Protein AF-A0AAE6M965-F1 (afdb_monomer)

Structure (mmCIF, N/CA/C/O backbone):
data_AF-A0AAE6M965-F1
#
_entry.id   AF-A0AAE6M965-F1
#
loop_
_atom_site.group_PDB
_atom_site.id
_atom_site.type_symbol
_atom_site.label_atom_id
_atom_site.label_alt_id
_atom_site.label_comp_id
_atom_site.label_asym_id
_atom_site.label_entity_id
_atom_site.label_seq_id
_atom_site.pdbx_PDB_ins_code
_atom_site.Cartn_x
_atom_site.Cartn_y
_atom_site.Cartn_z
_atom_site.occupancy
_atom_site.B_iso_or_equiv
_atom_site.auth_seq_id
_atom_site.auth_comp_id
_atom_site.auth_asym_id
_atom_site.auth_atom_id
_atom_site.pdbx_PDB_model_num
ATOM 1 N N . MET A 1 1 ? 7.945 13.504 -14.289 1.00 49.38 1 MET A N 1
ATOM 2 C CA . MET A 1 1 ? 7.287 12.293 -13.754 1.00 49.38 1 MET A CA 1
ATOM 3 C C . MET A 1 1 ? 5.920 12.732 -13.277 1.00 49.38 1 MET A C 1
ATOM 5 O O . MET A 1 1 ? 5.875 13.755 -12.607 1.00 49.38 1 MET A O 1
ATOM 9 N N . ASN A 1 2 ? 4.835 12.062 -13.676 1.00 53.75 2 ASN A N 1
ATOM 10 C CA . ASN A 1 2 ? 3.521 12.390 -13.116 1.00 53.75 2 ASN A CA 1
ATOM 11 C C . ASN A 1 2 ? 3.580 12.141 -11.606 1.00 53.75 2 ASN A C 1
ATOM 13 O O . ASN A 1 2 ? 4.002 11.068 -11.177 1.00 53.75 2 ASN A O 1
ATOM 17 N N . GLU A 1 3 ? 3.251 13.168 -10.837 1.00 81.56 3 GLU A N 1
ATOM 18 C CA . GLU A 1 3 ? 3.280 13.157 -9.380 1.00 81.56 3 GLU A CA 1
ATOM 19 C C . GLU A 1 3 ? 2.188 12.214 -8.861 1.00 81.56 3 GLU A C 1
ATOM 21 O O . GLU A 1 3 ? 1.017 12.384 -9.202 1.00 81.56 3 GLU A O 1
ATOM 26 N N . ILE A 1 4 ? 2.577 11.195 -8.088 1.00 90.12 4 ILE A N 1
ATOM 27 C CA . ILE A 1 4 ? 1.625 10.284 -7.439 1.00 90.12 4 ILE A CA 1
ATOM 28 C C . ILE A 1 4 ? 1.065 10.995 -6.214 1.00 90.12 4 ILE A C 1
ATOM 30 O O . ILE A 1 4 ? 1.823 11.476 -5.373 1.00 90.12 4 ILE A O 1
ATOM 34 N N . ASN A 1 5 ? -0.254 11.030 -6.098 1.00 94.50 5 ASN A N 1
ATOM 35 C CA . ASN A 1 5 ? -0.963 11.699 -5.015 1.00 94.50 5 ASN A CA 1
ATOM 36 C C . ASN A 1 5 ? -1.940 10.745 -4.306 1.00 94.50 5 ASN A C 1
ATOM 38 O O . ASN A 1 5 ? -2.111 9.585 -4.677 1.00 94.50 5 ASN A O 1
ATOM 42 N N . VAL A 1 6 ? -2.594 11.232 -3.249 1.00 93.75 6 VAL A N 1
ATOM 43 C CA . VAL A 1 6 ? -3.541 10.426 -2.461 1.00 93.75 6 VAL A CA 1
ATOM 44 C C . VAL A 1 6 ? -4.745 9.962 -3.293 1.00 93.75 6 VAL A C 1
ATOM 46 O O . VAL A 1 6 ? -5.259 8.870 -3.047 1.00 93.75 6 VAL A O 1
ATOM 49 N N . ALA A 1 7 ? -5.181 10.733 -4.295 1.00 93.69 7 ALA A N 1
ATOM 50 C CA . ALA A 1 7 ? -6.298 10.337 -5.151 1.00 93.69 7 ALA A CA 1
ATOM 51 C C . ALA A 1 7 ? -5.954 9.096 -5.988 1.00 93.69 7 ALA A C 1
ATOM 53 O O . ALA A 1 7 ? -6.796 8.210 -6.112 1.00 93.69 7 ALA A O 1
ATOM 54 N N . ASP A 1 8 ? -4.708 8.975 -6.460 1.00 93.75 8 ASP A N 1
ATOM 55 C CA . ASP A 1 8 ? -4.233 7.765 -7.140 1.00 93.75 8 ASP A CA 1
ATOM 56 C C . ASP A 1 8 ? -4.334 6.530 -6.231 1.00 93.75 8 ASP A C 1
ATOM 58 O O . ASP A 1 8 ? -4.792 5.471 -6.651 1.00 93.75 8 ASP A O 1
ATOM 62 N N . VAL A 1 9 ? -3.954 6.661 -4.956 1.00 92.81 9 VAL A N 1
ATOM 63 C CA . VAL A 1 9 ? -4.040 5.554 -3.987 1.00 92.81 9 VAL A CA 1
ATOM 64 C C . VAL A 1 9 ? -5.497 5.144 -3.759 1.00 92.81 9 VAL A C 1
ATOM 66 O O . VAL A 1 9 ? -5.802 3.954 -3.694 1.00 92.81 9 VAL A O 1
ATOM 69 N N . ARG A 1 10 ? -6.407 6.124 -3.676 1.00 90.44 10 ARG A N 1
ATOM 70 C CA . ARG A 1 10 ? -7.848 5.891 -3.492 1.00 90.44 10 ARG A CA 1
ATOM 71 C C . ARG A 1 10 ? -8.514 5.247 -4.706 1.00 90.44 10 ARG A C 1
ATOM 73 O O . ARG A 1 10 ? -9.472 4.498 -4.529 1.00 90.44 10 ARG A O 1
ATOM 80 N N . GLU A 1 11 ? -8.016 5.530 -5.907 1.00 89.25 11 GLU A N 1
ATOM 81 C CA . GLU A 1 11 ? -8.443 4.870 -7.143 1.00 89.25 11 GLU A CA 1
ATOM 82 C C . GLU A 1 11 ? -8.080 3.376 -7.121 1.00 89.25 11 GLU A C 1
ATOM 84 O O . GLU A 1 11 ? -8.882 2.538 -7.525 1.00 89.25 11 GLU A O 1
ATOM 89 N N . PHE A 1 12 ? -6.903 3.032 -6.585 1.00 86.69 12 PHE A N 1
ATOM 90 C CA . PHE A 1 12 ? -6.458 1.643 -6.436 1.00 86.69 12 PHE A CA 1
ATOM 91 C C . PHE A 1 12 ? -7.204 0.881 -5.344 1.00 86.69 12 PHE A C 1
ATOM 93 O O . PHE A 1 12 ? -7.536 -0.295 -5.510 1.00 86.69 12 PHE A O 1
ATOM 100 N N . PHE A 1 13 ? -7.424 1.528 -4.204 1.00 86.12 13 PHE A N 1
ATOM 101 C CA . PHE A 1 13 ? -8.116 0.929 -3.080 1.00 86.12 13 PHE A CA 1
ATOM 102 C C . PHE A 1 13 ? -8.825 1.992 -2.264 1.00 86.12 13 PHE A C 1
ATOM 104 O O . PHE A 1 13 ? -8.236 2.987 -1.840 1.00 86.12 13 PHE A O 1
ATOM 111 N N . SER A 1 14 ? -10.100 1.744 -1.986 1.00 82.44 14 SER A N 1
ATOM 112 C CA . SER A 1 14 ? -10.923 2.679 -1.239 1.00 82.44 14 SER A CA 1
ATOM 113 C C . SER A 1 14 ? -10.508 2.690 0.238 1.00 82.44 14 SER A C 1
ATOM 115 O O . SER A 1 14 ? -11.025 1.937 1.057 1.00 82.44 14 SER A O 1
ATOM 117 N N . LEU A 1 15 ? -9.553 3.558 0.589 1.00 84.44 15 LEU A N 1
ATOM 118 C CA . LEU A 1 15 ? -9.110 3.845 1.963 1.00 84.44 15 LEU A CA 1
ATOM 119 C C . LEU A 1 15 ? -10.138 4.722 2.699 1.00 84.44 15 LEU A C 1
ATOM 121 O O . LEU A 1 15 ? -9.814 5.778 3.257 1.00 84.44 15 LEU A O 1
ATOM 125 N N . ASN A 1 16 ? -11.411 4.336 2.615 1.00 79.00 16 ASN A N 1
ATOM 126 C CA . ASN A 1 16 ? -12.500 5.054 3.257 1.00 79.00 16 ASN A CA 1
ATOM 127 C C . ASN A 1 16 ? -12.271 5.066 4.766 1.00 79.00 16 ASN A C 1
ATOM 129 O O . ASN A 1 16 ? -11.934 4.047 5.358 1.00 79.00 16 ASN A O 1
ATOM 133 N N . GLY A 1 17 ? -12.425 6.247 5.365 1.00 80.56 17 GLY A N 1
ATOM 134 C CA . GLY A 1 17 ? -12.247 6.449 6.799 1.00 80.56 17 GLY A CA 1
ATOM 135 C C . GLY A 1 17 ? -10.817 6.757 7.268 1.00 80.56 17 GLY A C 1
ATOM 136 O O . GLY A 1 17 ? -10.616 7.066 8.445 1.00 80.56 17 GLY A O 1
ATOM 137 N N . LEU A 1 18 ? -9.851 6.798 6.346 1.00 88.62 18 LEU A N 1
ATOM 138 C CA . LEU A 1 18 ? -8.626 7.580 6.516 1.00 88.62 18 LEU A CA 1
ATOM 139 C C . LEU A 1 18 ? -8.780 8.926 5.813 1.00 88.62 18 LEU A C 1
ATOM 141 O O . LEU A 1 18 ? -9.287 8.995 4.693 1.00 88.62 18 LEU A O 1
ATOM 145 N N . SER A 1 19 ? -8.333 9.996 6.456 1.00 93.44 19 SER A N 1
ATOM 146 C CA . SER A 1 19 ? -8.179 11.314 5.837 1.00 93.44 19 SER A CA 1
ATOM 147 C C . SER A 1 19 ? -6.928 11.370 4.956 1.00 93.44 19 SER A C 1
ATOM 149 O O . SER A 1 19 ? -5.984 10.600 5.135 1.00 93.44 19 SER A O 1
ATOM 151 N N . ASP A 1 20 ? -6.870 12.322 4.025 1.00 95.00 20 ASP A N 1
ATOM 152 C CA . ASP A 1 20 ? -5.693 12.485 3.160 1.00 95.00 20 ASP A CA 1
ATOM 153 C C . ASP A 1 20 ? -4.431 12.842 3.961 1.00 95.00 20 ASP A C 1
ATOM 155 O O . ASP A 1 20 ? -3.330 12.406 3.619 1.00 95.00 20 ASP A O 1
ATOM 159 N N . ALA A 1 21 ? -4.588 13.566 5.074 1.00 96.25 21 ALA A N 1
ATOM 160 C CA . ALA A 1 21 ? -3.502 13.876 6.001 1.00 96.25 21 ALA A CA 1
ATOM 161 C C . ALA A 1 21 ? -2.936 12.621 6.687 1.00 96.25 21 ALA A C 1
ATOM 163 O O . ALA A 1 21 ? -1.733 12.548 6.921 1.00 96.25 21 ALA A O 1
ATOM 164 N N . GLU A 1 22 ? -3.778 11.621 6.969 1.00 95.00 22 GLU A N 1
ATOM 165 C CA . GLU A 1 22 ? -3.337 10.327 7.503 1.00 95.00 22 GLU A CA 1
ATOM 166 C C . GLU A 1 22 ? -2.634 9.485 6.429 1.00 95.00 22 GLU A C 1
ATOM 168 O O . GLU A 1 22 ? -1.664 8.806 6.740 1.00 95.00 22 GLU A O 1
ATOM 173 N N . ILE A 1 23 ? -3.059 9.560 5.161 1.00 95.38 23 ILE A N 1
ATOM 174 C CA . ILE A 1 23 ? -2.476 8.772 4.056 1.00 95.38 23 ILE A CA 1
ATOM 175 C C . ILE A 1 23 ? -1.137 9.355 3.574 1.00 95.38 23 ILE A C 1
ATOM 177 O O . ILE A 1 23 ? -0.204 8.611 3.270 1.00 95.38 23 ILE A O 1
ATOM 181 N N . THR A 1 24 ? -1.013 10.683 3.525 1.00 96.50 24 THR A N 1
ATOM 182 C CA . THR A 1 24 ? 0.159 11.402 2.992 1.00 96.50 24 THR A CA 1
ATOM 183 C C . THR A 1 24 ? 1.517 10.919 3.530 1.00 96.50 24 THR A C 1
ATOM 185 O O . THR A 1 24 ? 2.407 10.658 2.719 1.00 96.50 24 THR A O 1
ATOM 188 N N . PRO A 1 25 ? 1.743 10.755 4.851 1.00 96.62 25 PRO A N 1
ATOM 189 C CA . PRO A 1 25 ? 3.032 10.267 5.346 1.00 96.62 25 PRO A CA 1
ATOM 190 C C . PRO A 1 25 ? 3.351 8.839 4.873 1.00 96.62 25 PRO A C 1
ATOM 192 O O . PRO A 1 25 ? 4.511 8.531 4.587 1.00 96.62 25 PRO A O 1
ATOM 195 N N . HIS A 1 26 ? 2.339 7.978 4.731 1.00 96.44 26 HIS A N 1
ATOM 196 C CA . HIS A 1 26 ? 2.507 6.615 4.220 1.00 96.44 26 HIS A CA 1
ATOM 197 C C . HIS A 1 26 ? 2.816 6.594 2.720 1.00 96.44 26 HIS A C 1
ATOM 199 O O . HIS A 1 26 ? 3.655 5.797 2.292 1.00 96.44 26 HIS A O 1
ATOM 205 N N . LEU A 1 27 ? 2.200 7.504 1.957 1.00 96.56 27 LEU A N 1
ATOM 206 C CA . LEU A 1 27 ? 2.492 7.721 0.541 1.00 96.56 27 LEU A CA 1
ATOM 207 C C . LEU A 1 27 ? 3.926 8.221 0.340 1.00 96.56 27 LEU A C 1
ATOM 209 O O . LEU A 1 27 ? 4.679 7.634 -0.432 1.00 96.56 27 LEU A O 1
ATOM 213 N N . ASN A 1 28 ? 4.348 9.242 1.088 1.00 96.38 28 ASN A N 1
ATOM 214 C CA . ASN A 1 28 ? 5.712 9.773 1.013 1.00 96.38 28 ASN A CA 1
ATOM 215 C C . ASN A 1 28 ? 6.758 8.704 1.357 1.00 96.38 28 ASN A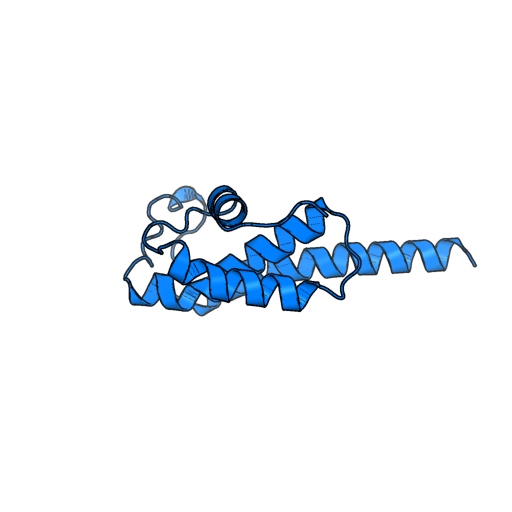 C 1
ATOM 217 O O . ASN A 1 28 ? 7.797 8.606 0.704 1.00 96.38 28 ASN A O 1
ATOM 221 N N . SER A 1 29 ? 6.475 7.861 2.355 1.00 95.94 29 SER A N 1
ATOM 222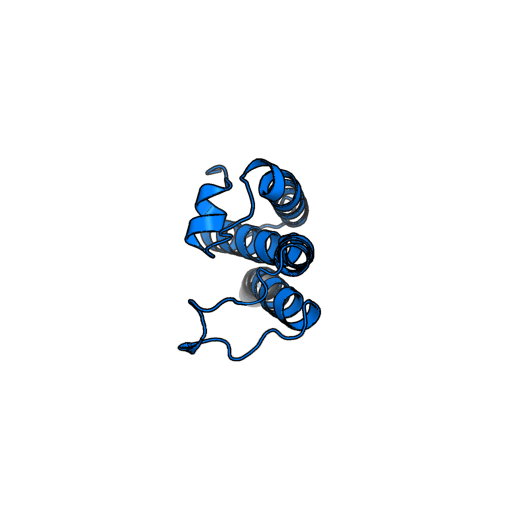 C CA . SER A 1 29 ? 7.327 6.719 2.691 1.00 95.94 29 SER A CA 1
ATOM 223 C C . SER A 1 29 ? 7.440 5.721 1.529 1.00 95.94 29 SER A C 1
ATOM 225 O O . SER A 1 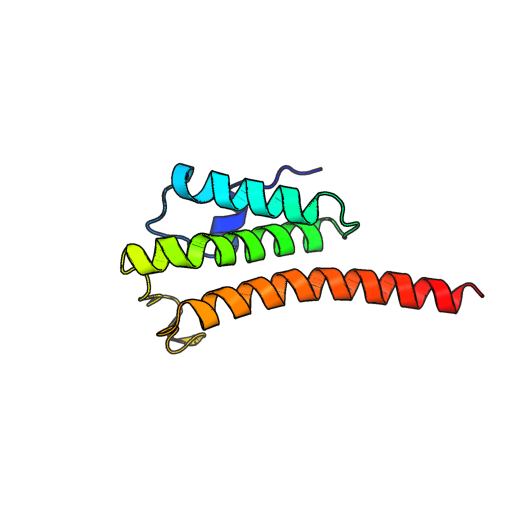29 ? 8.549 5.295 1.198 1.00 95.94 29 SER A O 1
ATOM 227 N N . ALA A 1 30 ? 6.326 5.395 0.865 1.00 95.38 30 ALA A N 1
ATOM 228 C CA . ALA A 1 30 ? 6.317 4.516 -0.303 1.00 95.38 30 ALA A CA 1
ATOM 229 C C . ALA A 1 30 ? 7.078 5.124 -1.495 1.00 95.38 30 ALA A C 1
ATOM 231 O O . ALA A 1 30 ? 7.933 4.455 -2.075 1.00 95.38 30 ALA A O 1
ATOM 232 N N . ILE A 1 31 ? 6.847 6.401 -1.816 1.00 94.75 31 ILE A N 1
ATOM 233 C CA . ILE A 1 31 ? 7.580 7.132 -2.865 1.00 94.75 31 ILE A CA 1
ATOM 234 C C . ILE A 1 31 ? 9.085 7.064 -2.601 1.00 94.75 31 ILE A C 1
ATOM 236 O O . ILE A 1 31 ? 9.850 6.693 -3.492 1.00 94.75 31 ILE A O 1
ATOM 240 N N . ASN A 1 32 ? 9.512 7.345 -1.367 1.00 94.31 32 ASN A N 1
ATOM 241 C CA . ASN A 1 32 ? 10.920 7.285 -0.982 1.00 94.31 32 ASN A CA 1
ATOM 242 C C . ASN A 1 32 ? 11.504 5.875 -1.138 1.00 94.31 32 ASN A C 1
ATOM 244 O O . ASN A 1 32 ? 12.600 5.742 -1.686 1.00 94.31 32 ASN A O 1
ATOM 248 N N . LYS A 1 33 ? 10.773 4.824 -0.735 1.00 92.19 33 LYS A N 1
ATOM 249 C CA . LYS A 1 33 ? 11.195 3.419 -0.898 1.00 92.19 33 LYS A CA 1
ATOM 250 C C . LYS A 1 33 ? 11.498 3.068 -2.360 1.00 92.19 33 LYS A C 1
ATOM 252 O O . LYS A 1 33 ? 12.472 2.363 -2.623 1.00 92.19 33 LYS A O 1
ATOM 257 N N . PHE A 1 34 ? 10.691 3.560 -3.302 1.00 91.00 34 PHE A N 1
ATOM 258 C CA . PHE A 1 34 ? 10.839 3.250 -4.729 1.00 91.00 34 PHE A CA 1
ATOM 259 C C . PHE A 1 34 ? 11.594 4.317 -5.534 1.00 91.00 34 PHE A C 1
ATOM 261 O O . PHE A 1 34 ? 11.888 4.086 -6.701 1.00 91.00 34 PHE A O 1
ATOM 268 N N . SER A 1 35 ? 11.950 5.456 -4.935 1.00 88.81 35 SER A N 1
ATOM 269 C CA . SER A 1 35 ? 12.596 6.599 -5.610 1.00 88.81 35 SER A CA 1
ATOM 270 C C . SER A 1 35 ? 13.880 6.254 -6.375 1.00 88.81 35 SER A C 1
ATOM 272 O O . SER A 1 35 ? 14.195 6.883 -7.380 1.00 88.81 35 SER A O 1
ATOM 274 N N . THR A 1 36 ? 14.617 5.241 -5.916 1.00 85.69 36 THR A N 1
ATOM 275 C CA . THR A 1 36 ? 15.882 4.791 -6.516 1.00 85.69 36 THR A CA 1
ATOM 276 C C . THR A 1 36 ? 15.709 3.627 -7.492 1.00 85.69 36 THR A C 1
ATOM 278 O O . THR A 1 36 ? 16.688 3.151 -8.068 1.00 85.69 36 THR A O 1
ATOM 281 N N . LYS A 1 37 ? 14.482 3.131 -7.671 1.00 84.25 37 LYS A N 1
ATOM 282 C CA . LYS A 1 37 ? 14.183 1.950 -8.481 1.00 84.25 37 LYS A CA 1
ATOM 283 C C . LYS A 1 37 ? 13.833 2.373 -9.904 1.00 84.25 37 LYS A C 1
ATOM 285 O O . LYS A 1 37 ? 12.990 3.238 -10.116 1.00 84.25 37 LYS A O 1
ATOM 290 N N . GLN A 1 38 ? 14.475 1.747 -10.889 1.00 81.56 38 GLN A N 1
ATOM 291 C CA . GLN A 1 38 ? 14.121 1.934 -12.294 1.00 81.56 38 GLN A CA 1
ATOM 292 C C . GLN A 1 38 ? 12.962 1.004 -12.645 1.00 81.56 38 GLN A C 1
ATOM 294 O O . GLN A 1 38 ? 13.111 -0.215 -12.645 1.00 81.56 38 GLN A O 1
ATOM 299 N N . MET A 1 39 ? 11.797 1.589 -12.905 1.00 84.44 39 MET A N 1
ATOM 300 C CA . MET A 1 39 ? 10.568 0.873 -13.240 1.00 84.44 39 MET A CA 1
ATOM 301 C C . MET A 1 39 ? 9.836 1.628 -14.347 1.00 84.44 39 MET A C 1
ATOM 303 O O . MET A 1 39 ? 9.953 2.853 -14.454 1.00 84.44 39 MET A O 1
ATOM 307 N N . ALA A 1 40 ? 9.047 0.917 -15.154 1.00 87.25 40 ALA A N 1
ATOM 308 C CA . ALA A 1 40 ? 8.101 1.569 -16.053 1.00 87.25 40 ALA A CA 1
ATOM 309 C C . ALA A 1 40 ? 7.138 2.464 -15.250 1.00 87.25 40 ALA A C 1
ATOM 311 O O . ALA A 1 40 ? 6.771 2.132 -14.125 1.00 87.25 40 ALA A O 1
ATOM 312 N N . GLN A 1 41 ? 6.696 3.586 -15.829 1.00 86.75 41 GLN A N 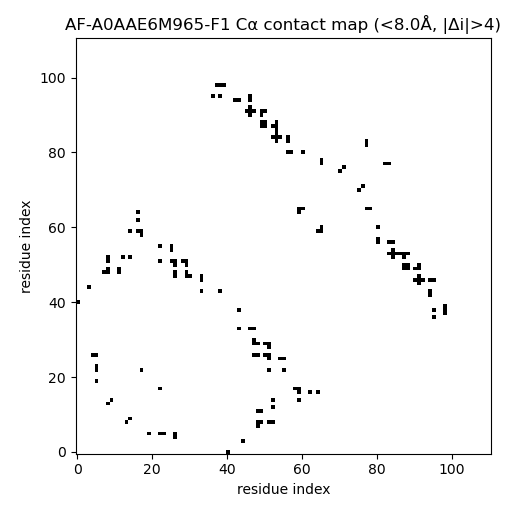1
ATOM 313 C CA . GLN A 1 41 ? 5.876 4.581 -15.120 1.00 86.75 41 GLN A CA 1
ATOM 314 C C . GLN A 1 41 ? 4.625 3.974 -14.460 1.00 86.75 41 GLN A C 1
ATOM 316 O O . GLN A 1 41 ? 4.290 4.331 -13.332 1.00 86.75 41 GLN A O 1
ATOM 321 N N . TRP A 1 42 ? 3.953 3.048 -15.149 1.00 88.31 42 TRP A N 1
ATOM 322 C CA . TRP A 1 42 ? 2.780 2.354 -14.614 1.00 88.31 42 TRP A CA 1
ATOM 323 C C . TRP A 1 42 ? 3.128 1.386 -13.484 1.00 88.31 42 TRP A C 1
ATOM 325 O O . TRP A 1 42 ? 2.473 1.426 -12.447 1.00 88.31 42 TRP A O 1
ATOM 335 N N . ASP A 1 43 ? 4.190 0.590 -13.644 1.00 90.00 43 ASP A N 1
ATOM 336 C CA . ASP A 1 43 ? 4.658 -0.325 -12.597 1.00 90.00 43 ASP A CA 1
ATOM 337 C C . ASP A 1 43 ? 5.094 0.461 -11.342 1.00 90.00 43 ASP A C 1
ATOM 339 O O . ASP A 1 43 ? 4.821 0.041 -10.221 1.00 90.00 43 ASP A O 1
ATOM 343 N N . TYR A 1 44 ? 5.726 1.630 -11.514 1.00 91.62 44 TYR A N 1
ATOM 344 C CA . TYR A 1 44 ? 6.076 2.530 -10.410 1.00 91.62 44 TYR A CA 1
ATOM 345 C C . TYR A 1 44 ? 4.827 3.054 -9.690 1.00 91.62 44 TYR A C 1
ATOM 347 O O . TYR A 1 44 ? 4.746 2.970 -8.463 1.00 91.62 44 TYR A O 1
ATOM 355 N N . LYS A 1 45 ? 3.834 3.560 -10.443 1.00 92.75 45 LYS A N 1
ATOM 356 C CA . LYS A 1 45 ? 2.569 4.056 -9.876 1.00 92.75 45 LYS A CA 1
ATOM 357 C C . LYS A 1 45 ? 1.876 2.973 -9.051 1.00 92.75 45 LYS A C 1
ATOM 359 O O . LYS A 1 45 ? 1.499 3.224 -7.907 1.00 92.75 45 LYS A O 1
ATOM 364 N N . GLU A 1 46 ? 1.751 1.772 -9.603 1.00 92.50 46 GLU A N 1
ATOM 365 C CA . GLU A 1 46 ? 1.109 0.651 -8.921 1.00 92.50 46 GLU A CA 1
ATOM 366 C C . GLU A 1 46 ? 1.892 0.200 -7.678 1.00 92.50 46 GLU A C 1
ATOM 368 O O . GLU A 1 46 ? 1.288 0.020 -6.620 1.00 92.50 46 GLU A O 1
ATOM 373 N N . ALA A 1 47 ? 3.223 0.082 -7.757 1.00 93.56 47 ALA A N 1
ATOM 374 C CA . ALA A 1 47 ? 4.053 -0.322 -6.621 1.00 93.56 47 ALA A CA 1
ATOM 375 C C . ALA A 1 47 ? 3.951 0.663 -5.446 1.00 93.56 47 ALA A C 1
ATOM 377 O O . ALA A 1 47 ? 3.792 0.249 -4.295 1.00 93.56 47 ALA A O 1
ATOM 378 N N . VAL A 1 48 ? 3.975 1.969 -5.732 1.00 95.19 48 VAL A N 1
ATOM 379 C CA . VAL A 1 48 ? 3.800 3.019 -4.719 1.00 95.19 48 VAL A CA 1
ATOM 380 C C . VAL A 1 48 ? 2.406 2.954 -4.094 1.00 95.19 48 VAL A C 1
ATOM 382 O O . VAL A 1 48 ? 2.294 3.016 -2.868 1.00 95.19 48 VAL A O 1
ATOM 385 N N . CYS A 1 49 ? 1.348 2.785 -4.894 1.00 94.81 49 CYS A N 1
ATOM 386 C CA . CYS A 1 49 ? -0.017 2.680 -4.371 1.00 94.81 49 CYS A CA 1
ATOM 387 C C . CYS A 1 49 ? -0.177 1.445 -3.474 1.00 94.81 49 CYS A C 1
ATOM 389 O O . CYS A 1 49 ? -0.632 1.572 -2.339 1.00 94.81 49 CYS A O 1
ATOM 391 N N . CYS A 1 50 ? 0.281 0.275 -3.927 1.00 94.12 50 CYS A N 1
ATOM 392 C CA . CYS A 1 50 ? 0.221 -0.969 -3.156 1.00 94.12 50 CYS A CA 1
ATOM 393 C C . CYS A 1 50 ? 0.985 -0.852 -1.831 1.00 94.12 50 CYS A C 1
ATOM 395 O O . CYS A 1 50 ? 0.441 -1.148 -0.769 1.00 94.12 50 CYS A O 1
ATOM 397 N N . GLN A 1 51 ? 2.213 -0.330 -1.853 1.00 95.88 51 GLN A N 1
ATOM 398 C CA . GLN A 1 51 ? 2.976 -0.129 -0.622 1.00 95.88 51 GLN A CA 1
ATOM 399 C C . GLN A 1 51 ? 2.323 0.895 0.313 1.00 95.88 51 GLN A C 1
ATOM 401 O O . GLN A 1 51 ? 2.388 0.738 1.530 1.00 95.88 51 GLN A O 1
ATOM 406 N N . THR A 1 52 ? 1.684 1.934 -0.227 1.00 96.50 52 THR A N 1
ATOM 407 C CA . THR A 1 52 ? 0.942 2.906 0.588 1.00 96.50 52 THR A CA 1
ATOM 408 C C . THR A 1 52 ? -0.222 2.231 1.310 1.00 96.50 52 THR A C 1
ATOM 410 O O . THR A 1 52 ? -0.385 2.423 2.512 1.00 96.50 52 THR A O 1
ATOM 413 N N . ILE A 1 53 ? -0.981 1.379 0.613 1.00 92.94 53 ILE A N 1
ATOM 414 C CA . ILE A 1 53 ? -2.089 0.611 1.198 1.00 92.94 53 ILE A CA 1
ATOM 415 C C . ILE A 1 53 ? -1.575 -0.321 2.304 1.00 92.94 53 ILE A C 1
ATOM 417 O O . ILE A 1 53 ? -2.133 -0.332 3.401 1.00 92.94 53 ILE A O 1
ATOM 421 N N . ALA A 1 54 ? -0.465 -1.029 2.065 1.00 92.38 54 ALA A N 1
ATOM 422 C CA . ALA A 1 54 ? 0.186 -1.857 3.080 1.00 92.38 54 ALA A CA 1
ATOM 423 C C . ALA A 1 54 ? 0.602 -1.049 4.320 1.00 92.38 54 ALA A C 1
ATOM 425 O O . ALA A 1 54 ? 0.361 -1.461 5.455 1.00 92.38 54 ALA A O 1
ATOM 426 N N . ASN A 1 55 ? 1.192 0.130 4.113 1.00 93.81 55 ASN A N 1
ATOM 427 C CA . ASN A 1 55 ? 1.611 1.025 5.190 1.00 93.81 55 ASN A CA 1
ATOM 428 C C . ASN A 1 55 ? 0.416 1.538 6.018 1.00 93.81 55 ASN A C 1
ATOM 430 O O . ASN A 1 55 ? 0.555 1.750 7.223 1.00 93.81 55 ASN A O 1
ATOM 434 N N . CYS A 1 56 ? -0.755 1.709 5.395 1.00 92.06 56 CYS A N 1
ATOM 435 C CA . CYS A 1 56 ? -1.989 2.143 6.052 1.00 92.06 56 CYS A CA 1
ATOM 436 C C . CYS A 1 56 ? -2.710 1.032 6.838 1.00 92.06 56 CYS A C 1
ATOM 438 O O . CYS A 1 56 ? -3.653 1.340 7.569 1.00 92.06 56 CYS A O 1
ATOM 440 N N . ALA A 1 57 ? -2.278 -0.233 6.739 1.00 88.50 57 ALA A N 1
ATOM 441 C CA . ALA A 1 57 ? -2.944 -1.381 7.362 1.00 88.50 57 ALA A CA 1
ATOM 442 C C . ALA A 1 57 ? -3.236 -1.167 8.858 1.00 88.50 57 ALA A C 1
ATOM 444 O O . ALA A 1 57 ? -4.369 -1.322 9.305 1.00 88.50 57 ALA A O 1
ATOM 445 N N . THR A 1 58 ? -2.245 -0.723 9.635 1.00 86.19 58 THR A N 1
ATOM 446 C CA . THR A 1 58 ? -2.411 -0.501 11.082 1.00 86.19 58 THR A CA 1
ATOM 447 C C . THR A 1 58 ? -3.446 0.568 11.405 1.00 86.19 58 THR A C 1
ATOM 449 O O . THR A 1 58 ? -4.203 0.405 12.361 1.00 86.19 58 THR A O 1
ATOM 452 N N . LEU A 1 59 ? -3.514 1.642 10.613 1.00 87.81 59 LEU A N 1
ATOM 453 C CA . LEU A 1 59 ? -4.499 2.706 10.819 1.00 87.81 59 LEU A CA 1
ATOM 454 C C . LEU A 1 59 ? -5.916 2.261 10.442 1.00 87.81 59 LEU A C 1
ATOM 456 O O . LEU A 1 59 ? -6.867 2.630 11.125 1.00 87.81 59 LEU A O 1
ATOM 460 N N . LEU A 1 60 ? -6.068 1.468 9.380 1.00 84.69 60 LEU A N 1
ATOM 461 C CA . LEU A 1 60 ? -7.369 0.919 8.988 1.00 84.69 60 LEU A CA 1
ATOM 462 C C . LEU A 1 60 ? -7.925 0.004 10.085 1.00 84.69 60 LEU A C 1
ATOM 464 O O . LEU A 1 60 ? -9.059 0.169 10.534 1.00 84.69 60 LEU A O 1
ATOM 468 N N . PHE A 1 61 ? -7.099 -0.918 10.579 1.00 79.88 61 PHE A N 1
ATOM 469 C CA . PHE A 1 61 ? -7.506 -1.861 11.619 1.00 79.88 61 PHE A CA 1
ATOM 470 C C . PHE A 1 61 ? -7.764 -1.174 12.967 1.00 79.88 61 PHE A C 1
ATOM 472 O O . PHE A 1 61 ? -8.725 -1.526 13.647 1.00 79.88 61 PHE A O 1
ATOM 479 N N . SER A 1 62 ? -6.969 -0.164 13.348 1.00 81.06 62 SER A N 1
ATOM 480 C CA . SER A 1 62 ? -7.182 0.567 14.609 1.00 81.06 62 SER A CA 1
ATOM 481 C C . SER A 1 62 ? -8.484 1.371 14.630 1.00 81.06 62 SER A C 1
ATOM 483 O O . SER A 1 62 ? -9.053 1.589 15.698 1.00 81.06 62 SER A O 1
ATOM 485 N N . LYS A 1 63 ? -8.991 1.771 13.458 1.00 80.81 63 LYS A N 1
ATOM 486 C CA . LYS A 1 63 ? -10.286 2.446 13.304 1.00 80.81 63 LYS A CA 1
ATOM 487 C C . LYS A 1 63 ? -11.469 1.483 13.155 1.00 80.81 63 LYS A C 1
ATOM 489 O O . LYS A 1 63 ? -12.577 1.938 12.887 1.00 80.81 63 LYS A O 1
ATOM 494 N N . GLY A 1 64 ? -11.256 0.173 13.305 1.00 68.81 64 GLY A N 1
ATOM 495 C CA . GLY A 1 64 ? -12.309 -0.828 13.105 1.00 68.81 64 GLY A CA 1
ATOM 496 C C . GLY A 1 64 ? -12.769 -0.934 11.648 1.00 68.81 64 GLY A C 1
ATOM 497 O O . GLY A 1 64 ? -13.854 -1.433 11.378 1.00 68.81 64 GLY A O 1
ATOM 498 N N . MET A 1 65 ? -11.948 -0.473 10.699 1.00 69.06 65 MET A N 1
ATOM 499 C CA . MET A 1 65 ? -12.179 -0.609 9.255 1.00 69.06 65 MET A CA 1
ATOM 500 C C . MET A 1 65 ? -11.545 -1.902 8.727 1.0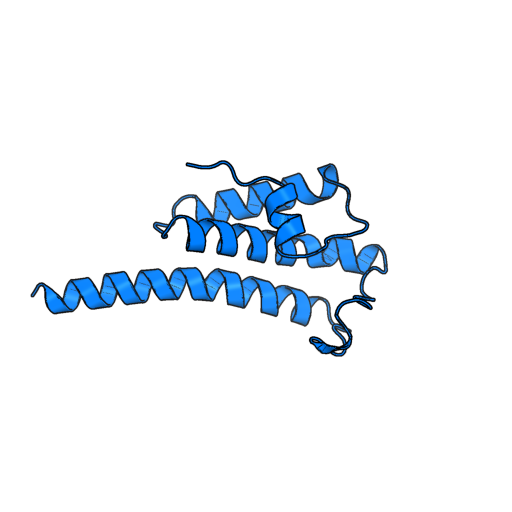0 69.06 65 MET A C 1
ATOM 502 O O . MET A 1 65 ? -11.0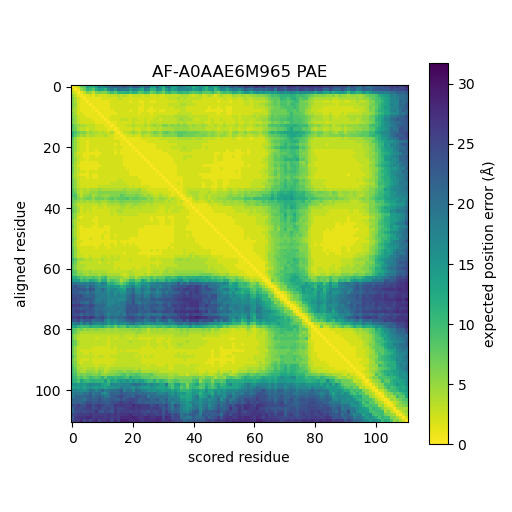63 -1.971 7.601 1.00 69.06 65 MET A O 1
ATOM 506 N N . ASN A 1 66 ? -11.524 -2.934 9.572 1.00 59.00 66 ASN A N 1
ATOM 507 C CA . ASN A 1 66 ? -11.216 -4.311 9.195 1.00 59.00 66 ASN A CA 1
ATOM 508 C C . ASN A 1 66 ? -12.381 -4.957 8.423 1.00 59.00 66 ASN A C 1
ATOM 510 O O . ASN A 1 66 ? -12.163 -5.910 7.676 1.00 59.00 66 ASN A O 1
ATOM 514 N N . ASN A 1 67 ? -13.596 -4.409 8.554 1.00 54.03 67 ASN A N 1
ATOM 515 C CA . ASN A 1 67 ? -14.748 -4.750 7.725 1.00 54.03 67 ASN A CA 1
ATOM 516 C C . ASN A 1 67 ? -14.625 -4.073 6.358 1.00 54.03 67 ASN A C 1
ATOM 518 O O . ASN A 1 67 ? -15.238 -3.047 6.067 1.00 54.03 67 ASN A O 1
ATOM 522 N N . LEU A 1 68 ? -13.823 -4.679 5.492 1.00 55.94 68 LEU A N 1
ATOM 523 C CA . LEU A 1 68 ? -13.827 -4.421 4.058 1.00 55.94 68 LEU A CA 1
ATOM 524 C C . LEU A 1 68 ? -15.085 -5.036 3.419 1.00 55.94 68 LEU A C 1
ATOM 526 O O . LEU A 1 68 ? -14.980 -5.846 2.506 1.00 55.94 68 LEU A O 1
ATOM 530 N N . GLU A 1 69 ? -16.278 -4.691 3.912 1.00 44.75 69 GLU A N 1
ATOM 531 C CA . GLU A 1 69 ? -17.565 -5.259 3.469 1.00 44.75 69 GLU A CA 1
ATOM 532 C C . GLU A 1 69 ? -17.810 -5.077 1.956 1.00 44.75 69 GLU A C 1
ATOM 534 O O . GLU A 1 69 ? -18.499 -5.876 1.334 1.00 44.75 69 GLU A O 1
ATOM 539 N N . SER A 1 70 ? -17.165 -4.102 1.302 1.00 47.38 70 SER A N 1
ATOM 540 C CA . SER A 1 70 ? -17.188 -3.959 -0.165 1.00 47.38 70 SER A CA 1
ATOM 541 C C . SER A 1 70 ? -16.292 -4.951 -0.929 1.00 47.38 70 SER A C 1
ATOM 543 O O . SER A 1 70 ? -16.321 -4.978 -2.159 1.00 47.38 70 SER A O 1
ATOM 545 N N . LEU A 1 71 ? -15.500 -5.770 -0.230 1.00 45.41 71 LEU A N 1
ATOM 546 C CA . LEU A 1 71 ? -14.610 -6.802 -0.778 1.00 45.41 71 LEU A CA 1
ATOM 547 C C . LEU A 1 71 ? -15.033 -8.225 -0.382 1.00 45.41 71 LEU A C 1
ATOM 549 O O . LEU A 1 71 ? -14.274 -9.160 -0.644 1.00 45.41 71 LEU A O 1
ATOM 553 N N . GLU A 1 72 ? -16.232 -8.411 0.190 1.00 38.97 72 GLU A N 1
ATOM 554 C CA . GLU A 1 72 ? -16.769 -9.719 0.616 1.00 38.97 72 GLU A CA 1
ATOM 555 C C . GLU A 1 72 ? -16.708 -10.800 -0.476 1.00 38.97 72 GLU A C 1
ATOM 557 O O . GLU A 1 72 ? -16.582 -11.985 -0.166 1.00 38.97 72 GLU A O 1
ATOM 562 N N . THR A 1 73 ? -16.729 -10.417 -1.756 1.00 42.97 73 THR A N 1
ATOM 563 C CA . THR A 1 73 ? -16.679 -11.362 -2.880 1.00 42.97 73 THR A CA 1
ATOM 564 C C . THR A 1 73 ? -15.267 -11.700 -3.368 1.00 42.97 73 THR A C 1
ATOM 566 O O . THR A 1 73 ? -15.108 -12.692 -4.073 1.00 42.97 73 THR A O 1
ATOM 569 N N . ILE A 1 74 ? -14.240 -10.909 -3.028 1.00 45.25 74 ILE A N 1
ATOM 570 C CA . ILE A 1 74 ? -12.853 -11.139 -3.492 1.00 45.25 74 ILE A CA 1
ATOM 571 C C . ILE A 1 74 ? -11.941 -11.580 -2.337 1.00 45.25 74 ILE A C 1
ATOM 573 O O . ILE A 1 74 ? -11.022 -12.365 -2.553 1.00 45.25 74 ILE A O 1
ATOM 577 N N . TYR A 1 75 ? -12.209 -11.143 -1.105 1.00 46.59 75 TYR A N 1
ATOM 578 C CA . TYR A 1 75 ? -11.328 -11.386 0.036 1.00 46.59 75 TYR A CA 1
ATOM 579 C C . TYR A 1 75 ? -12.138 -11.696 1.297 1.00 46.59 75 TYR A C 1
ATOM 581 O O . TYR A 1 75 ? -12.382 -10.825 2.130 1.00 46.59 75 TYR A O 1
ATOM 589 N N . GLN A 1 76 ? -12.541 -12.961 1.455 1.00 42.53 76 GLN A N 1
ATOM 590 C CA . GLN A 1 76 ? -13.066 -13.465 2.723 1.00 42.53 76 GLN A CA 1
ATOM 591 C C . GLN A 1 76 ? -12.016 -13.279 3.832 1.00 42.53 76 GLN A C 1
ATOM 593 O O . GLN A 1 76 ? -11.045 -14.023 3.916 1.00 42.53 76 GLN A O 1
ATOM 598 N N . GLY A 1 77 ? -12.239 -12.280 4.686 1.00 47.53 77 GLY A N 1
ATOM 599 C CA . GLY A 1 77 ? -11.679 -12.194 6.031 1.00 47.53 77 GLY A CA 1
ATOM 600 C C . GLY A 1 77 ? -10.182 -11.912 6.123 1.00 47.53 77 GLY A C 1
ATOM 601 O O . GLY A 1 77 ? -9.406 -12.785 6.504 1.00 47.53 77 GLY A O 1
ATOM 602 N N . PHE A 1 78 ? -9.778 -10.649 5.981 1.00 54.06 78 PHE A N 1
ATOM 603 C CA . PHE A 1 78 ? -8.579 -10.190 6.686 1.00 54.06 78 PHE A CA 1
ATOM 604 C C . PHE A 1 78 ? -8.900 -10.012 8.177 1.00 54.06 78 PHE A C 1
ATOM 606 O O . PHE A 1 78 ? -8.972 -8.904 8.696 1.00 54.06 78 PHE A O 1
ATOM 613 N N . GLY A 1 79 ? -9.090 -11.129 8.885 1.00 55.06 79 GLY A N 1
ATOM 614 C CA . GLY A 1 79 ? -9.045 -11.150 10.352 1.00 55.06 79 GLY A CA 1
ATOM 615 C C . GLY A 1 79 ? -7.635 -10.881 10.897 1.00 55.06 79 GLY A C 1
ATOM 616 O O . GLY A 1 79 ? -7.461 -10.710 12.100 1.00 55.06 79 GLY A O 1
ATOM 617 N N . ASP A 1 80 ? -6.638 -10.829 10.009 1.00 72.44 80 ASP A N 1
ATOM 618 C CA . ASP A 1 80 ? -5.231 -10.616 10.314 1.00 72.44 80 ASP A CA 1
ATOM 619 C C . ASP A 1 80 ? -4.674 -9.432 9.506 1.00 72.44 80 ASP A C 1
ATOM 621 O O . ASP A 1 80 ? -4.590 -9.463 8.273 1.00 72.44 80 ASP A O 1
ATOM 625 N N . ILE A 1 81 ? -4.257 -8.392 10.229 1.00 80.25 81 ILE A N 1
ATOM 626 C CA . ILE A 1 81 ? -3.557 -7.215 9.703 1.00 80.25 81 ILE A CA 1
ATOM 627 C C . ILE A 1 81 ? -2.306 -7.593 8.899 1.00 80.25 81 ILE A C 1
ATOM 629 O O . ILE A 1 81 ? -1.994 -6.939 7.902 1.00 80.25 81 ILE A O 1
ATOM 633 N N . ASN A 1 82 ? -1.597 -8.653 9.300 1.00 82.38 82 ASN A N 1
ATOM 634 C CA . ASN A 1 82 ? -0.377 -9.085 8.629 1.00 82.38 82 ASN A CA 1
ATOM 635 C C . ASN A 1 82 ? -0.691 -9.691 7.268 1.00 82.38 82 ASN A C 1
ATOM 637 O O . ASN A 1 82 ? 0.015 -9.411 6.309 1.00 82.38 82 ASN A O 1
ATOM 641 N N . ALA A 1 83 ? -1.772 -10.463 7.154 1.00 81.00 83 ALA A N 1
ATOM 642 C CA . ALA A 1 83 ? -2.197 -11.005 5.870 1.00 81.00 83 ALA A CA 1
ATOM 643 C C . ALA A 1 83 ? -2.572 -9.880 4.889 1.00 81.00 83 ALA A C 1
ATOM 645 O O . ALA A 1 83 ? -2.160 -9.923 3.729 1.00 81.00 83 ALA A O 1
ATOM 646 N N . PHE A 1 84 ? -3.280 -8.843 5.357 1.00 83.25 84 PHE A N 1
ATOM 647 C CA . PHE A 1 84 ? -3.610 -7.676 4.530 1.00 83.25 84 PHE A CA 1
ATOM 648 C C . PHE A 1 84 ? -2.344 -6.956 4.073 1.00 83.25 84 PHE A C 1
ATOM 650 O O . PHE A 1 84 ? -2.162 -6.687 2.886 1.00 83.25 84 PHE A O 1
ATOM 657 N N . LYS A 1 85 ? -1.447 -6.667 5.019 1.00 86.94 85 LYS A N 1
ATOM 658 C CA . LYS A 1 85 ? -0.185 -5.991 4.738 1.00 86.94 85 LYS A CA 1
ATOM 659 C C . LYS A 1 85 ? 0.657 -6.781 3.731 1.00 86.94 85 LYS A C 1
ATOM 661 O O . LYS A 1 85 ? 1.074 -6.209 2.728 1.00 86.94 85 LYS A O 1
ATOM 666 N N . ASN A 1 86 ? 0.847 -8.078 3.966 1.00 87.00 86 ASN A N 1
ATOM 667 C CA . ASN A 1 86 ? 1.672 -8.943 3.126 1.00 87.00 86 ASN A CA 1
ATOM 668 C C . ASN A 1 86 ? 1.143 -9.013 1.693 1.00 87.00 86 ASN A C 1
ATOM 670 O O . ASN A 1 86 ? 1.932 -8.874 0.770 1.00 87.00 86 ASN A O 1
ATOM 674 N N . LEU A 1 87 ? -0.175 -9.125 1.486 1.00 87.00 87 LEU A N 1
ATOM 675 C CA . LEU A 1 87 ? -0.758 -9.135 0.138 1.00 87.00 87 LEU A CA 1
ATOM 676 C C . LEU A 1 87 ? -0.326 -7.909 -0.684 1.00 87.00 87 LEU A C 1
ATOM 678 O O . LEU A 1 87 ? 0.089 -8.024 -1.840 1.00 87.00 87 LEU A O 1
ATOM 682 N N . TRP A 1 88 ? -0.449 -6.722 -0.092 1.00 90.38 88 TRP A N 1
ATOM 683 C CA . TRP A 1 88 ? -0.131 -5.471 -0.774 1.00 90.38 88 TRP A CA 1
ATOM 684 C C . TRP A 1 88 ? 1.379 -5.251 -0.923 1.00 90.38 88 TRP A C 1
ATOM 686 O O . TRP A 1 88 ? 1.817 -4.736 -1.955 1.00 90.38 88 TRP A O 1
ATOM 696 N N . GLU A 1 89 ? 2.185 -5.677 0.053 1.00 91.19 89 GLU A N 1
ATOM 697 C CA . GLU A 1 89 ? 3.649 -5.664 -0.066 1.00 91.19 89 GLU A CA 1
ATOM 698 C C . GLU A 1 89 ? 4.139 -6.626 -1.153 1.00 91.19 89 GLU A C 1
ATOM 700 O O . GLU A 1 89 ? 4.968 -6.235 -1.976 1.00 91.19 89 GLU A O 1
ATOM 705 N N . ASP A 1 90 ? 3.591 -7.838 -1.222 1.00 89.00 90 ASP A N 1
ATOM 706 C CA . ASP A 1 90 ? 3.943 -8.843 -2.226 1.00 89.00 90 ASP A CA 1
ATOM 707 C C . ASP A 1 90 ? 3.622 -8.348 -3.636 1.00 89.00 90 ASP A C 1
ATOM 709 O O . ASP A 1 90 ? 4.448 -8.472 -4.542 1.00 89.00 90 ASP A O 1
ATOM 713 N N . ARG A 1 91 ? 2.468 -7.696 -3.825 1.00 89.62 91 ARG A N 1
ATOM 714 C CA . ARG A 1 91 ? 2.112 -7.078 -5.109 1.00 89.62 91 ARG A CA 1
ATOM 715 C C . ARG A 1 91 ? 3.080 -5.960 -5.500 1.00 89.62 91 ARG A C 1
ATOM 717 O O . ARG A 1 91 ? 3.511 -5.905 -6.651 1.00 89.62 91 ARG A O 1
ATOM 724 N N . ALA A 1 92 ? 3.461 -5.098 -4.556 1.00 90.00 92 ALA A N 1
ATOM 725 C CA . ALA A 1 92 ? 4.443 -4.045 -4.812 1.00 90.00 92 ALA A CA 1
ATOM 726 C C . ALA A 1 92 ? 5.825 -4.625 -5.177 1.00 90.00 92 ALA A C 1
ATOM 728 O O . ALA A 1 92 ? 6.479 -4.150 -6.108 1.00 90.00 92 ALA A O 1
ATOM 729 N N . ASN A 1 93 ? 6.253 -5.684 -4.485 1.00 88.50 93 ASN A N 1
ATOM 730 C CA . ASN A 1 93 ? 7.532 -6.353 -4.728 1.00 88.50 93 ASN A CA 1
ATOM 731 C C . ASN A 1 93 ? 7.540 -7.151 -6.044 1.00 88.50 93 ASN A C 1
ATOM 733 O O . ASN A 1 93 ? 8.552 -7.173 -6.742 1.00 88.50 93 ASN A O 1
ATOM 737 N N . ALA A 1 94 ? 6.419 -7.750 -6.450 1.00 87.88 94 ALA A N 1
ATOM 738 C CA . ALA A 1 94 ? 6.318 -8.459 -7.727 1.00 87.88 94 ALA A CA 1
ATOM 739 C C . ALA A 1 94 ? 6.624 -7.544 -8.928 1.00 87.88 94 ALA A C 1
ATOM 741 O O . ALA A 1 94 ? 7.250 -7.974 -9.898 1.00 87.88 94 ALA A O 1
ATOM 742 N N . LEU A 1 95 ? 6.252 -6.263 -8.850 1.00 85.94 95 LEU A N 1
ATOM 743 C CA . LEU A 1 95 ? 6.532 -5.269 -9.892 1.00 85.94 95 LEU A CA 1
ATOM 744 C C . LEU A 1 95 ? 8.013 -4.876 -9.958 1.00 85.94 95 LEU A C 1
ATOM 746 O O . LEU A 1 95 ? 8.523 -4.588 -11.046 1.00 85.94 95 LEU A O 1
ATOM 750 N N . LEU A 1 96 ? 8.719 -4.904 -8.822 1.00 78.25 96 LEU A N 1
ATOM 751 C CA . LEU A 1 96 ? 10.178 -4.779 -8.802 1.00 78.25 96 LEU A CA 1
ATOM 752 C C . LEU A 1 96 ? 10.817 -5.951 -9.547 1.00 78.25 96 LEU A C 1
ATOM 754 O O . LEU A 1 96 ? 11.586 -5.745 -10.484 1.00 78.25 96 LEU A O 1
ATOM 758 N N . HIS A 1 97 ? 10.436 -7.176 -9.188 1.00 72.25 97 HIS A N 1
ATOM 759 C CA . HIS A 1 97 ? 11.027 -8.384 -9.759 1.00 72.25 97 HIS A CA 1
ATOM 760 C C . HIS A 1 97 ? 10.670 -8.601 -11.233 1.00 72.25 97 HIS A C 1
ATOM 762 O O . HIS A 1 97 ? 11.483 -9.138 -11.984 1.00 72.25 97 HIS A O 1
ATOM 768 N N . LYS A 1 98 ? 9.499 -8.138 -11.688 1.00 72.44 98 LYS A N 1
ATOM 769 C CA . LYS A 1 98 ? 9.138 -8.088 -13.114 1.00 72.44 98 LYS A CA 1
ATOM 770 C C . LYS A 1 98 ? 10.136 -7.238 -13.908 1.00 72.44 98 LYS A C 1
ATOM 772 O O . LYS A 1 98 ? 10.575 -7.657 -14.977 1.00 72.44 98 LYS A O 1
ATOM 777 N N . ASN A 1 99 ? 10.530 -6.081 -13.372 1.00 59.06 99 ASN A N 1
ATOM 778 C CA . ASN A 1 99 ? 11.520 -5.210 -14.006 1.00 59.06 99 ASN A CA 1
ATOM 779 C C . ASN A 1 99 ? 12.945 -5.777 -13.897 1.00 59.06 99 ASN A C 1
ATOM 781 O O . ASN A 1 99 ? 13.676 -5.762 -14.883 1.00 59.06 99 ASN A O 1
ATOM 785 N N . GLU A 1 100 ? 13.330 -6.357 -12.758 1.00 60.34 100 GLU A N 1
ATOM 786 C CA . GLU A 1 100 ? 14.640 -7.013 -12.597 1.00 60.34 100 GLU A CA 1
ATOM 787 C C . GLU A 1 100 ? 14.801 -8.224 -13.530 1.00 60.34 100 GLU A C 1
ATOM 789 O O . GLU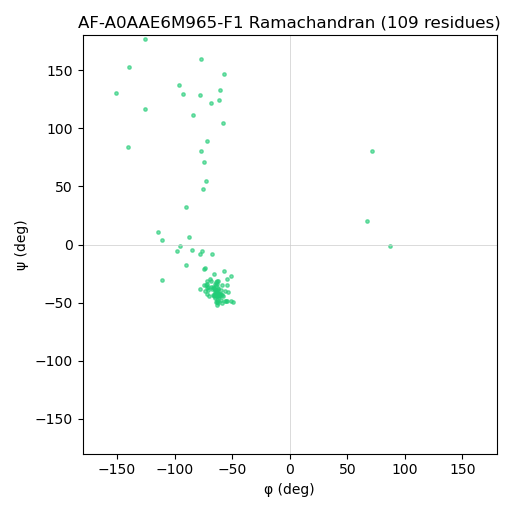 A 1 100 ? 15.855 -8.403 -14.138 1.00 60.34 100 GLU A O 1
ATOM 794 N N . SER A 1 101 ? 13.741 -9.016 -13.714 1.00 58.22 101 SER A N 1
ATOM 795 C CA . SER A 1 101 ? 13.731 -10.159 -14.636 1.00 58.22 101 SER A CA 1
ATOM 796 C C . SER A 1 101 ? 13.796 -9.714 -16.099 1.00 58.22 101 SER A C 1
ATOM 798 O O . SER A 1 101 ? 14.465 -10.359 -16.902 1.00 58.22 101 SER A O 1
ATOM 800 N N . ALA A 1 102 ? 13.152 -8.595 -16.453 1.00 53.69 102 ALA A N 1
ATOM 801 C CA . ALA A 1 102 ? 13.247 -8.010 -17.789 1.00 53.69 102 ALA A CA 1
ATOM 802 C C . ALA A 1 102 ? 14.661 -7.475 -18.078 1.00 53.69 102 ALA A C 1
ATOM 804 O O . ALA A 1 102 ? 15.208 -7.740 -19.146 1.00 53.69 102 ALA A O 1
ATOM 805 N N . ILE A 1 103 ? 15.289 -6.790 -17.116 1.00 51.84 103 ILE A N 1
ATOM 806 C CA . ILE A 1 103 ? 16.678 -6.316 -17.235 1.00 51.84 103 ILE A CA 1
ATOM 807 C C . ILE A 1 103 ? 17.650 -7.504 -17.324 1.00 51.84 103 ILE A C 1
ATOM 809 O O . ILE A 1 103 ? 18.541 -7.506 -18.173 1.00 51.84 103 ILE A O 1
ATOM 813 N N . GLY A 1 104 ? 17.449 -8.544 -16.508 1.00 41.56 104 GLY A N 1
ATOM 814 C CA . GLY A 1 104 ? 18.237 -9.776 -16.561 1.00 41.56 104 GLY A CA 1
ATOM 815 C C . GLY A 1 104 ? 18.114 -10.502 -17.904 1.00 41.56 104 GLY A C 1
ATOM 816 O O . GLY A 1 104 ? 19.125 -10.908 -18.471 1.00 41.56 104 GLY A O 1
ATOM 817 N N . ALA A 1 105 ? 16.904 -10.610 -18.459 1.00 44.97 105 ALA A N 1
ATOM 818 C CA . ALA A 1 105 ? 16.665 -11.234 -19.762 1.00 44.97 105 ALA A CA 1
ATOM 819 C C . ALA A 1 105 ? 17.298 -10.450 -20.927 1.00 44.97 105 ALA A C 1
ATOM 821 O O . ALA A 1 105 ? 17.842 -11.060 -21.847 1.00 44.97 105 ALA A O 1
ATOM 822 N N . PHE A 1 106 ? 17.291 -9.113 -20.877 1.00 44.84 106 PHE A N 1
ATOM 823 C CA . PHE A 1 106 ? 17.987 -8.286 -21.870 1.00 44.84 106 PHE A CA 1
ATOM 824 C C . PHE A 1 106 ? 19.511 -8.441 -21.797 1.00 44.84 106 PHE A C 1
ATOM 826 O O . PHE A 1 106 ? 20.168 -8.459 -22.839 1.00 44.84 106 PHE A O 1
ATOM 833 N N . TYR A 1 107 ? 20.081 -8.599 -20.599 1.00 39.97 107 TYR A N 1
ATOM 834 C CA . TYR A 1 107 ? 21.526 -8.766 -20.441 1.00 39.97 107 TYR A CA 1
ATOM 835 C C . TYR A 1 107 ? 22.029 -10.066 -21.088 1.00 39.97 107 TYR A C 1
ATOM 837 O O . TYR A 1 107 ? 23.029 -10.027 -21.788 1.00 39.97 107 TYR A O 1
ATOM 845 N N . TRP A 1 108 ? 21.307 -11.188 -20.967 1.00 37.94 108 TRP A N 1
ATOM 846 C CA . TRP A 1 108 ? 21.691 -12.469 -21.594 1.00 37.94 108 TRP A CA 1
ATOM 847 C C . TRP A 1 108 ? 21.460 -12.548 -23.108 1.00 37.94 108 TRP A C 1
ATOM 849 O O . TRP A 1 108 ? 22.081 -13.373 -23.767 1.00 37.94 108 TRP A O 1
ATOM 859 N N . ALA A 1 109 ? 20.580 -11.718 -23.670 1.00 42.09 109 ALA A N 1
ATOM 860 C CA . ALA A 1 109 ? 20.345 -11.662 -25.117 1.00 42.09 109 ALA A CA 1
ATOM 861 C C . ALA A 1 109 ? 21.345 -10.752 -25.862 1.00 42.09 109 ALA A C 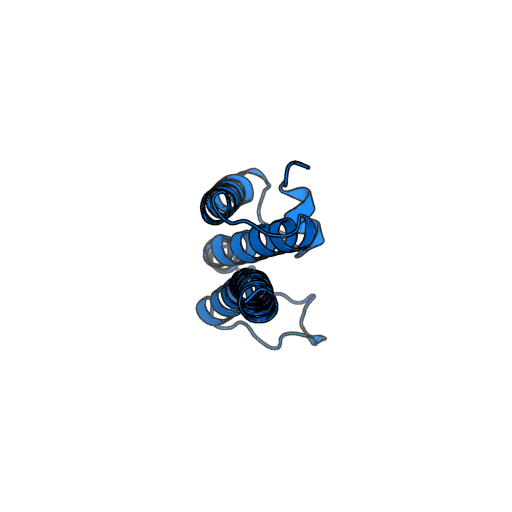1
ATOM 863 O O . ALA A 1 109 ? 21.291 -10.657 -27.087 1.00 42.09 109 ALA A O 1
ATOM 864 N N . SER A 1 110 ? 22.224 -10.064 -25.124 1.00 44.34 110 SER A N 1
ATOM 865 C CA . SER A 1 110 ? 23.177 -9.072 -25.642 1.00 44.34 110 SER A CA 1
ATOM 866 C C . SER A 1 110 ? 24.646 -9.525 -25.561 1.00 44.34 110 SER A C 1
ATOM 868 O O . SER A 1 110 ? 25.533 -8.727 -25.868 1.00 44.34 110 SER A O 1
ATOM 870 N N . VAL A 1 111 ? 24.902 -10.767 -25.127 1.00 42.66 111 VAL A N 1
ATOM 871 C CA . VAL A 1 111 ? 26.227 -11.420 -25.050 1.00 42.66 111 VAL A CA 1
ATOM 872 C C . VAL A 1 111 ? 26.251 -12.593 -26.019 1.00 42.66 111 VAL A C 1
ATOM 874 O O . VAL A 1 111 ? 27.290 -12.769 -26.690 1.00 42.66 111 VAL A O 1
#

Secondary structure (DSSP, 8-state):
-PPP-HHHHHHHS--TTS-HHHHHHHHHHHHHHHTT----HHHHHHHHHHHHHHHHHHHHHHTTTT--GGGTTT------HHHHHHHHHHHHHHHHHHHHHHHHHHHHT--

Nearest PDB structures (foldseek):
  3h4c-assembly1_A  TM=3.240E-01  e=6.616E+00  Trypanosoma brucei brucei
  2w2d-assembly2_D  TM=2.957E-01  e=8.691E+00  Clostridium botulinum

Radius of gyration: 15.56 Å; Cα contacts (8 Å, |Δi|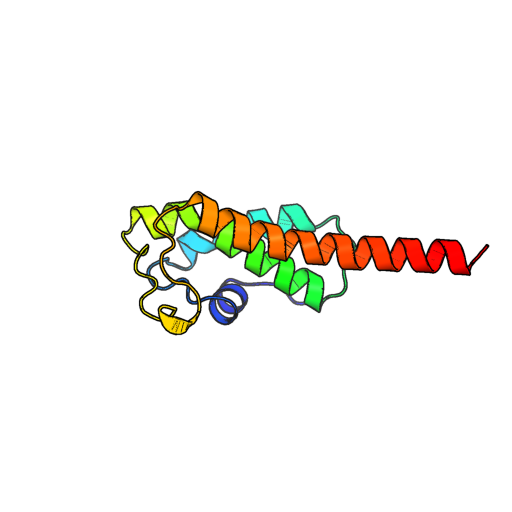>4): 88; chains: 1; bounding box: 44×27×40 Å

Foldseek 3Di:
DPDAAPVLLCVVPPPPPDDSVNLVVLLVVLCVVCVPADADPVLSSLLSSLSSQLSCLVVCVVVVVQPPVVCVPPDPDPVDSVVSNCVSNVSSVVRSVVVVVVVVVVVVVVD

Mean predicted aligned error: 8.58 Å

Organism: NCBI:txid983328

pLDDT: mean 77.93, std 18.77, range [37.94, 96.62]

Sequence (111 aa):
MNEINVADVREFFSLNGLSDAEITPHLNSAINKFSTKQMAQWDYKEAVCCQTIANCATLLFSKGMNNLESLETIYQGFGDINAFKNLWEDRANALLHKNESAIGAFYWASV

Solvent-accessible surface area (backbone atoms only — not comparable to full-atom values): 6395 Å² total; per-residue (Å²): 126,88,82,88,52,70,66,60,35,42,72,76,43,79,60,76,93,60,54,67,81,69,46,46,64,35,40,53,50,24,46,60,73,48,68,85,58,85,59,59,73,66,51,44,53,50,26,31,35,27,33,20,54,26,62,41,34,66,62,37,49,73,69,66,54,56,70,54,71,93,36,59,90,83,53,80,69,61,85,40,64,63,61,52,24,46,56,26,40,50,55,22,48,49,48,52,50,54,42,52,51,51,54,52,53,52,56,68,75,74,114